Protein AF-A0A2D7LJA4-F1 (afdb_monomer_lite)

pLDDT: mean 86.1, std 17.51, range [38.75, 97.94]

Foldseek 3Di:
DPPPDDDDDDDDDPVVVVVVCVVCVVHPDDPVNVVVVLVVCCVPPPVSVCCVVPDPPPPPPPPPD

Secondary structure (DSSP, 8-state):
-------------HHHHHHHHHHHTTSS--HHHHHHHHHHHHHH-HHHHHHHHH-----------

Structure (mmCIF, N/CA/C/O backbone):
data_AF-A0A2D7LJA4-F1
#
_entry.id   AF-A0A2D7LJA4-F1
#
loop_
_atom_site.group_PDB
_atom_site.id
_atom_site.type_symbol
_atom_site.label_atom_id
_atom_site.label_alt_id
_atom_site.label_comp_id
_atom_site.label_asym_id
_atom_site.label_entity_id
_atom_si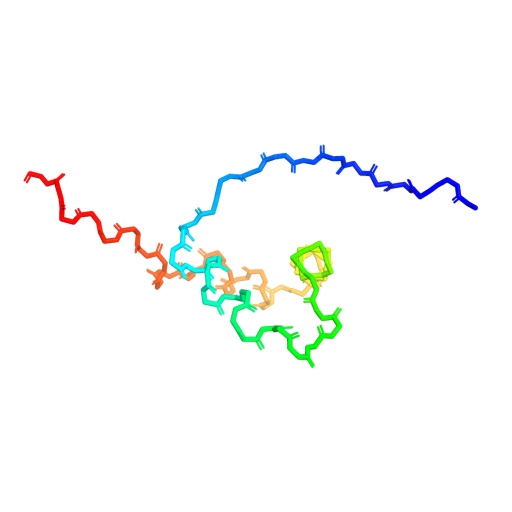te.label_seq_id
_atom_site.pdbx_PDB_ins_code
_atom_site.Cartn_x
_atom_site.Cartn_y
_atom_site.Cartn_z
_atom_site.occupancy
_atom_site.B_iso_or_equiv
_atom_site.auth_seq_id
_atom_site.auth_comp_id
_atom_site.auth_asym_id
_atom_site.auth_atom_id
_atom_site.pdbx_PDB_model_num
ATOM 1 N N . MET A 1 1 ? -11.397 -18.434 -14.414 1.00 45.22 1 MET A N 1
ATOM 2 C CA . MET A 1 1 ? -12.216 -17.644 -13.470 1.00 45.22 1 MET A CA 1
ATOM 3 C C . MET A 1 1 ? -12.193 -16.219 -13.993 1.00 45.22 1 MET A C 1
ATOM 5 O O . MET A 1 1 ? -11.100 -15.738 -14.241 1.00 45.22 1 MET A O 1
ATOM 9 N N . LYS A 1 2 ? -13.332 -15.583 -14.296 1.00 48.00 2 LYS A N 1
ATOM 10 C CA . LYS A 1 2 ? -13.308 -14.141 -14.594 1.00 48.00 2 LYS A CA 1
ATOM 11 C C . LYS A 1 2 ? -12.886 -13.455 -13.301 1.00 48.00 2 LYS A C 1
ATOM 13 O O . LYS A 1 2 ? -13.591 -13.583 -12.305 1.00 48.00 2 LYS A O 1
ATOM 18 N N . ASP A 1 3 ? -11.711 -12.842 -13.304 1.00 61.97 3 ASP A N 1
ATOM 19 C CA . ASP A 1 3 ? -11.165 -12.183 -12.127 1.00 61.97 3 ASP A CA 1
ATOM 20 C C . ASP A 1 3 ? -12.150 -11.103 -11.665 1.00 61.97 3 ASP A C 1
ATOM 22 O O . ASP A 1 3 ? -12.467 -10.182 -12.418 1.00 61.97 3 ASP A O 1
ATOM 26 N N . ASN A 1 4 ? -12.673 -11.235 -10.442 1.00 84.69 4 ASN A N 1
ATOM 27 C CA . ASN A 1 4 ? -13.583 -10.272 -9.814 1.00 84.69 4 ASN A CA 1
ATOM 28 C C . ASN A 1 4 ? -12.818 -8.989 -9.431 1.00 84.69 4 ASN A C 1
ATOM 30 O O . ASN A 1 4 ? -12.702 -8.641 -8.257 1.00 84.69 4 ASN A O 1
ATOM 34 N N . ILE A 1 5 ? -12.238 -8.306 -10.419 1.00 88.44 5 ILE A N 1
ATOM 35 C CA . ILE A 1 5 ? -11.440 -7.092 -10.249 1.00 88.44 5 ILE A CA 1
ATOM 36 C C . ILE A 1 5 ? -12.259 -5.899 -10.737 1.00 88.44 5 ILE A C 1
ATOM 38 O O . ILE A 1 5 ? -12.803 -5.901 -11.841 1.00 88.44 5 ILE A O 1
ATOM 42 N N . LYS A 1 6 ? -12.306 -4.845 -9.919 1.00 91.19 6 LYS A N 1
ATOM 43 C CA . LYS A 1 6 ? -12.895 -3.554 -10.279 1.00 91.19 6 LYS A CA 1
ATOM 44 C C . LYS A 1 6 ? -11.793 -2.534 -10.550 1.00 91.19 6 LYS A C 1
ATOM 46 O O . LYS A 1 6 ? -10.982 -2.251 -9.670 1.00 91.19 6 LYS A O 1
ATOM 51 N N . LEU A 1 7 ? -11.800 -1.935 -11.742 1.00 92.31 7 LEU A N 1
ATOM 52 C CA . LEU A 1 7 ? -10.919 -0.812 -12.056 1.00 92.31 7 LEU A CA 1
ATOM 53 C C . LEU A 1 7 ? -11.353 0.417 -11.247 1.00 92.31 7 LEU A C 1
ATOM 55 O O . LEU A 1 7 ? -12.500 0.853 -11.335 1.00 92.31 7 LEU A O 1
ATOM 59 N N . THR A 1 8 ? -10.433 0.961 -10.454 1.00 91.44 8 THR A N 1
ATOM 60 C CA . THR A 1 8 ? -10.658 2.148 -9.622 1.00 91.44 8 THR A CA 1
ATOM 61 C C . THR A 1 8 ? -9.527 3.138 -9.858 1.00 91.44 8 THR A C 1
ATOM 63 O O . THR A 1 8 ? -8.359 2.757 -9.823 1.00 91.44 8 THR A O 1
ATOM 66 N N . SER A 1 9 ? -9.869 4.405 -10.085 1.00 92.50 9 SER A N 1
ATOM 67 C CA . SER A 1 9 ? -8.896 5.471 -10.327 1.00 92.50 9 SER A CA 1
ATOM 68 C C . SER A 1 9 ? -8.726 6.328 -9.079 1.00 92.50 9 SER A C 1
ATOM 70 O O . SER A 1 9 ? -9.696 6.885 -8.571 1.00 92.50 9 SER A O 1
ATOM 72 N N . VAL A 1 10 ? -7.487 6.472 -8.613 1.00 92.69 10 VAL A N 1
ATOM 73 C CA . VAL A 1 10 ? -7.112 7.369 -7.511 1.00 92.69 10 VAL A CA 1
ATOM 74 C C . VAL A 1 10 ? -5.866 8.163 -7.891 1.00 92.69 10 VAL A C 1
ATOM 76 O O . VAL A 1 10 ? -5.046 7.703 -8.687 1.00 92.69 10 VAL A O 1
ATOM 79 N N . LYS A 1 11 ? -5.711 9.363 -7.328 1.00 92.75 11 LYS A N 1
ATOM 80 C CA . LYS A 1 11 ? -4.486 10.159 -7.473 1.00 92.75 11 LYS A CA 1
ATOM 81 C C . LYS A 1 11 ? -3.548 9.861 -6.306 1.00 92.75 11 LYS A C 1
ATOM 83 O O . LYS A 1 11 ? -3.985 9.825 -5.161 1.00 92.75 11 LYS A O 1
ATOM 88 N N . LEU A 1 12 ? -2.263 9.676 -6.602 1.00 91.25 12 LEU A N 1
ATOM 89 C CA . LEU A 1 12 ? -1.212 9.457 -5.607 1.00 91.25 12 LEU A CA 1
ATOM 90 C C . LEU A 1 12 ? -0.248 10.643 -5.578 1.00 91.25 12 LEU A C 1
ATOM 92 O O . LEU A 1 12 ? -0.045 11.316 -6.590 1.00 91.25 12 LEU A O 1
ATOM 96 N N . ILE A 1 13 ? 0.399 10.858 -4.432 1.00 92.38 13 ILE A N 1
ATOM 97 C CA . ILE A 1 13 ? 1.519 11.798 -4.329 1.00 92.38 13 ILE A CA 1
ATOM 98 C C . ILE A 1 13 ? 2.629 11.310 -5.266 1.00 92.38 13 ILE A C 1
ATOM 100 O O . ILE A 1 13 ? 3.152 10.206 -5.097 1.00 92.38 13 ILE A O 1
ATOM 104 N N . LYS A 1 14 ? 3.003 12.138 -6.249 1.00 91.56 14 LYS A N 1
ATOM 105 C CA . LYS A 1 14 ? 3.938 11.754 -7.318 1.00 91.56 14 LYS A CA 1
ATOM 106 C C . LYS A 1 14 ? 5.263 11.213 -6.773 1.00 91.56 14 LYS A C 1
ATOM 108 O O . LYS A 1 14 ? 5.690 10.142 -7.187 1.00 91.56 14 LYS A O 1
ATOM 113 N N . GLY A 1 15 ? 5.869 11.905 -5.805 1.00 92.50 15 GLY A N 1
ATOM 114 C CA . GLY A 1 15 ? 7.138 11.481 -5.202 1.00 92.50 15 GLY A CA 1
ATOM 115 C C . GLY A 1 15 ? 7.053 10.125 -4.492 1.00 92.50 15 GLY A C 1
ATOM 116 O O . GLY A 1 15 ? 7.973 9.317 -4.597 1.00 92.50 15 GLY A O 1
ATOM 117 N N . LEU A 1 16 ? 5.924 9.833 -3.837 1.00 92.00 16 LEU A N 1
ATOM 118 C CA . LEU A 1 16 ? 5.696 8.538 -3.192 1.00 92.00 16 LEU A CA 1
ATOM 119 C C . LEU A 1 16 ? 5.594 7.418 -4.234 1.00 92.00 16 LEU A C 1
ATOM 121 O O . LEU A 1 16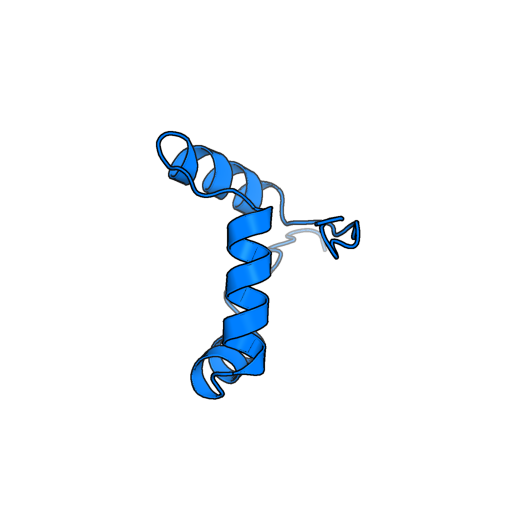 ? 6.218 6.371 -4.072 1.00 92.00 16 LEU A O 1
ATOM 125 N N . TYR A 1 17 ? 4.846 7.654 -5.314 1.00 93.88 17 TYR A N 1
ATOM 126 C CA . TYR A 1 17 ? 4.696 6.685 -6.397 1.00 93.88 17 TYR A CA 1
ATOM 127 C C . TYR A 1 17 ? 6.009 6.447 -7.158 1.00 93.88 17 TYR A C 1
ATOM 129 O O . TYR A 1 17 ? 6.353 5.305 -7.459 1.00 93.88 17 TYR A O 1
ATOM 137 N N . ASP A 1 18 ? 6.773 7.504 -7.435 1.00 95.19 18 ASP A N 1
ATOM 138 C CA . ASP A 1 18 ? 8.076 7.387 -8.090 1.00 95.19 18 ASP A CA 1
ATOM 139 C C . ASP A 1 18 ? 9.072 6.606 -7.218 1.00 95.19 18 ASP A C 1
ATOM 141 O O . ASP A 1 18 ? 9.711 5.676 -7.709 1.00 95.19 18 ASP A O 1
ATOM 145 N N . ASN A 1 19 ? 9.132 6.894 -5.913 1.00 94.50 19 ASN A N 1
ATOM 146 C CA . ASN A 1 19 ? 9.958 6.138 -4.968 1.00 94.50 19 ASN A CA 1
ATOM 147 C C . ASN A 1 19 ? 9.519 4.667 -4.863 1.00 94.50 19 ASN A C 1
ATOM 149 O O . ASN A 1 19 ? 10.366 3.776 -4.827 1.00 94.50 19 ASN A O 1
ATOM 153 N N . PHE A 1 20 ? 8.208 4.396 -4.855 1.00 95.12 20 PHE A N 1
ATOM 154 C CA . PHE A 1 20 ? 7.683 3.030 -4.888 1.00 95.12 20 PHE A CA 1
ATOM 155 C C . PHE A 1 20 ? 8.202 2.269 -6.113 1.00 95.12 20 PHE A C 1
ATOM 157 O O . PHE A 1 20 ? 8.802 1.213 -5.937 1.00 95.12 20 PHE 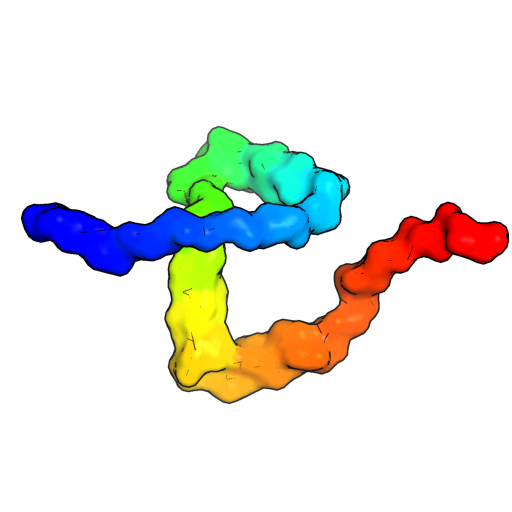A O 1
ATOM 164 N N . LYS A 1 21 ? 8.070 2.835 -7.323 1.00 94.81 21 LYS A N 1
ATOM 165 C CA . LYS A 1 21 ? 8.562 2.202 -8.562 1.00 94.81 21 LYS A CA 1
ATOM 166 C C . LYS A 1 21 ? 10.052 1.870 -8.499 1.00 94.81 21 LYS A C 1
ATOM 168 O O . LYS A 1 21 ? 10.442 0.779 -8.896 1.00 94.81 21 LYS A O 1
ATOM 173 N N . VAL A 1 22 ? 10.878 2.795 -8.002 1.00 96.38 22 VAL A N 1
ATOM 174 C CA . VAL A 1 22 ? 12.329 2.571 -7.876 1.00 96.38 22 VAL A CA 1
ATOM 175 C C . VAL A 1 22 ? 12.617 1.435 -6.895 1.00 96.38 22 VAL A C 1
ATOM 177 O O . VAL A 1 22 ? 13.422 0.558 -7.193 1.00 96.38 22 VAL A O 1
ATOM 180 N N . LYS A 1 23 ? 11.941 1.409 -5.741 1.00 95.12 23 LYS A N 1
ATOM 181 C CA . LYS A 1 23 ? 12.161 0.379 -4.715 1.00 95.12 23 LYS A CA 1
ATOM 182 C C . LYS A 1 23 ? 11.663 -1.004 -5.121 1.00 95.12 23 LYS A C 1
ATOM 184 O O . LYS A 1 23 ? 12.202 -1.993 -4.632 1.00 95.12 23 LYS A O 1
ATOM 189 N N . THR A 1 24 ? 10.650 -1.085 -5.979 1.00 95.50 24 THR A N 1
ATOM 190 C CA . THR A 1 24 ? 10.064 -2.362 -6.400 1.00 95.50 24 THR A CA 1
ATOM 191 C C . THR A 1 24 ? 10.526 -2.833 -7.774 1.00 95.50 24 THR A C 1
ATOM 193 O O . THR A 1 24 ? 10.086 -3.898 -8.194 1.00 95.50 24 THR A O 1
ATOM 196 N N . VAL A 1 25 ? 11.436 -2.112 -8.445 1.00 92.56 25 VAL A N 1
ATOM 197 C CA . VAL A 1 25 ? 11.888 -2.410 -9.820 1.00 92.56 25 VAL A CA 1
ATOM 198 C C . VAL A 1 25 ? 12.428 -3.834 -9.998 1.00 92.56 25 VAL A C 1
ATOM 200 O O . VAL A 1 25 ? 12.204 -4.446 -11.034 1.00 92.56 25 VAL A O 1
ATOM 203 N N . ASN A 1 26 ? 13.073 -4.383 -8.966 1.00 92.81 26 ASN A N 1
ATOM 204 C CA . ASN A 1 26 ? 13.631 -5.740 -8.965 1.00 92.81 26 ASN A CA 1
ATOM 205 C C . ASN A 1 26 ? 12.762 -6.733 -8.172 1.00 92.81 26 ASN A C 1
ATOM 207 O O . ASN A 1 26 ? 13.258 -7.748 -7.689 1.00 92.81 26 ASN A O 1
ATOM 211 N N . SER A 1 27 ? 11.483 -6.416 -7.959 1.00 94.00 27 SER A N 1
ATOM 212 C CA . SER A 1 27 ? 10.566 -7.234 -7.169 1.00 94.00 27 SER A CA 1
ATOM 213 C C . SER A 1 27 ? 9.283 -7.526 -7.936 1.00 94.00 27 SER A C 1
ATOM 215 O O . SER A 1 27 ? 8.809 -6.712 -8.720 1.00 94.00 27 SER A O 1
ATOM 217 N N . GLU A 1 28 ? 8.628 -8.625 -7.580 1.00 93.94 28 GLU A N 1
ATOM 218 C CA . GLU A 1 28 ? 7.295 -8.971 -8.083 1.00 93.94 28 GLU A CA 1
ATOM 219 C C . GLU A 1 28 ? 6.169 -8.074 -7.525 1.00 93.94 28 GLU A C 1
ATOM 221 O O . GLU A 1 28 ? 4.983 -8.337 -7.759 1.00 93.94 28 GLU A O 1
ATOM 226 N N . MET A 1 29 ? 6.496 -7.047 -6.732 1.00 96.12 29 MET A N 1
ATOM 227 C CA . MET A 1 29 ? 5.515 -6.171 -6.100 1.00 96.12 29 MET A CA 1
ATOM 228 C C . MET A 1 29 ? 5.020 -5.098 -7.074 1.00 96.12 29 MET A C 1
ATOM 230 O O . MET A 1 29 ? 5.766 -4.218 -7.497 1.00 96.12 29 MET A O 1
ATOM 234 N N . SER A 1 30 ? 3.718 -5.121 -7.355 1.00 94.50 30 SER A N 1
ATOM 235 C CA . SER A 1 30 ? 3.022 -4.079 -8.112 1.00 94.50 30 SER A CA 1
ATOM 236 C C . SER A 1 30 ? 2.139 -3.232 -7.200 1.00 94.50 30 SER A C 1
ATOM 238 O O . SER A 1 30 ? 1.780 -3.654 -6.098 1.00 94.50 30 SER A O 1
ATOM 240 N N . LEU A 1 31 ? 1.735 -2.048 -7.673 1.00 94.19 31 LEU A N 1
ATOM 241 C CA . LEU A 1 31 ? 0.801 -1.198 -6.932 1.00 94.19 31 LEU A CA 1
ATOM 242 C C . LEU A 1 31 ? -0.520 -1.931 -6.667 1.00 94.19 31 LEU A C 1
ATOM 244 O O . LEU A 1 31 ? -1.029 -1.885 -5.557 1.00 94.19 31 LEU A O 1
ATOM 248 N N . GLN A 1 32 ? -1.025 -2.685 -7.645 1.00 93.81 32 GLN A N 1
ATOM 249 C CA . GLN A 1 32 ? -2.243 -3.480 -7.485 1.00 93.81 32 GLN A CA 1
ATOM 250 C C . GLN A 1 32 ? -2.100 -4.551 -6.393 1.00 93.81 32 GLN A C 1
ATOM 252 O O . GLN A 1 32 ? -2.993 -4.693 -5.558 1.00 93.81 32 GLN A O 1
ATOM 257 N N . LYS A 1 33 ? -0.969 -5.276 -6.351 1.00 95.19 33 LYS A N 1
ATOM 258 C CA . LYS A 1 33 ? -0.695 -6.258 -5.286 1.00 95.19 33 LYS A CA 1
ATOM 259 C C . LYS A 1 33 ? -0.626 -5.576 -3.917 1.00 95.19 33 LYS A C 1
ATOM 261 O O . LYS A 1 33 ? -1.207 -6.092 -2.965 1.00 95.19 33 LYS A O 1
ATOM 266 N N . LEU A 1 34 ? 0.044 -4.424 -3.824 1.00 96.19 34 LEU A N 1
ATOM 267 C CA . LEU A 1 34 ? 0.137 -3.652 -2.585 1.00 96.19 34 LEU A CA 1
ATOM 268 C C . LEU A 1 34 ? -1.241 -3.171 -2.119 1.00 96.19 34 LEU A C 1
ATOM 270 O O . LEU A 1 34 ? -1.589 -3.390 -0.965 1.00 96.19 34 LEU A O 1
ATOM 274 N N . THR A 1 35 ? -2.030 -2.559 -3.004 1.00 95.50 35 THR A N 1
ATOM 275 C CA . THR A 1 35 ? -3.364 -2.043 -2.679 1.00 95.50 35 THR A CA 1
ATOM 276 C C . THR A 1 35 ? -4.291 -3.159 -2.215 1.00 95.50 35 THR A C 1
ATOM 278 O O . THR A 1 35 ? -4.914 -3.013 -1.171 1.00 95.50 35 THR A O 1
ATOM 281 N N . ASN A 1 36 ? -4.336 -4.295 -2.917 1.00 95.88 36 ASN A N 1
ATOM 282 C CA . ASN A 1 36 ? -5.187 -5.418 -2.516 1.00 95.88 36 ASN A CA 1
ATOM 283 C C . ASN A 1 36 ? -4.796 -5.971 -1.137 1.00 95.88 36 ASN A C 1
ATOM 285 O O . ASN A 1 36 ? -5.665 -6.178 -0.297 1.00 95.88 36 ASN A O 1
ATOM 289 N N . ARG A 1 37 ? -3.493 -6.162 -0.880 1.00 96.62 37 ARG A N 1
ATOM 290 C CA . ARG A 1 37 ? -2.998 -6.649 0.420 1.00 96.62 37 ARG A CA 1
ATOM 291 C C . ARG A 1 37 ? -3.247 -5.646 1.543 1.00 96.62 37 ARG A C 1
ATOM 293 O O . ARG A 1 37 ? -3.633 -6.037 2.633 1.00 96.62 37 ARG A O 1
ATOM 300 N N . ALA A 1 38 ? -3.034 -4.359 1.282 1.00 96.31 38 ALA A N 1
ATOM 301 C CA . ALA A 1 38 ? -3.277 -3.314 2.267 1.00 96.31 38 ALA A CA 1
ATOM 302 C C . ALA A 1 38 ? -4.768 -3.186 2.603 1.00 96.31 38 ALA A C 1
ATOM 304 O O . ALA A 1 38 ? -5.095 -2.986 3.766 1.00 96.31 38 ALA A O 1
ATOM 305 N N . LEU A 1 39 ? -5.661 -3.325 1.615 1.00 96.62 39 LEU A N 1
ATOM 306 C CA . LEU A 1 39 ? -7.109 -3.352 1.844 1.00 96.62 39 LEU A CA 1
ATOM 307 C C . LEU A 1 39 ? -7.518 -4.548 2.706 1.00 96.62 39 LEU A C 1
ATOM 309 O O . LEU A 1 39 ? -8.278 -4.370 3.651 1.00 96.62 39 LEU A O 1
ATOM 313 N N . ASP A 1 40 ? -6.990 -5.736 2.414 1.00 97.56 40 ASP A N 1
ATOM 314 C CA . ASP A 1 40 ? -7.252 -6.942 3.205 1.00 97.56 40 ASP A CA 1
ATOM 315 C C . ASP A 1 40 ? -6.806 -6.766 4.667 1.00 97.56 40 ASP A C 1
ATOM 317 O O . ASP A 1 40 ? -7.618 -6.885 5.585 1.00 97.56 40 ASP A O 1
ATOM 321 N N . LEU A 1 41 ? -5.557 -6.333 4.884 1.00 97.94 41 LEU A N 1
ATOM 322 C CA . LEU A 1 41 ? -5.027 -6.038 6.221 1.00 97.94 41 LEU A CA 1
ATOM 323 C C . LEU A 1 41 ? -5.827 -4.943 6.937 1.00 97.94 41 LEU A C 1
ATOM 325 O O . LEU A 1 41 ? -6.101 -5.056 8.125 1.00 97.94 41 LEU A O 1
ATOM 329 N N . TYR A 1 42 ? -6.242 -3.891 6.231 1.00 97.69 42 TYR A N 1
ATOM 330 C CA . TYR A 1 42 ? -7.051 -2.815 6.810 1.00 97.69 42 TYR A CA 1
ATOM 331 C C . TYR A 1 42 ? -8.428 -3.304 7.281 1.00 97.69 42 TYR A C 1
ATOM 333 O O . TYR A 1 42 ? -8.958 -2.815 8.284 1.00 97.69 42 TYR A O 1
ATOM 341 N N . LEU A 1 43 ? -9.020 -4.282 6.592 1.00 97.50 43 LEU A N 1
ATOM 342 C CA . LEU A 1 43 ? -10.308 -4.864 6.969 1.00 97.50 43 LEU A CA 1
ATOM 343 C C . LEU A 1 43 ? -10.187 -5.883 8.110 1.00 97.50 43 LEU A C 1
ATOM 345 O O . LEU A 1 43 ? -11.098 -5.953 8.935 1.00 97.50 43 LEU A O 1
ATOM 349 N N . GLN A 1 44 ? -9.082 -6.627 8.178 1.00 97.56 44 GLN A N 1
ATOM 350 C CA . GLN A 1 44 ? -8.909 -7.732 9.126 1.00 97.56 44 GLN A CA 1
ATOM 351 C C . GLN A 1 44 ? -8.158 -7.353 10.411 1.00 97.56 44 GLN A C 1
ATOM 353 O O . GLN A 1 44 ? -8.451 -7.905 11.470 1.00 97.56 44 GLN A O 1
ATOM 358 N N . GLU A 1 45 ? -7.209 -6.417 10.348 1.00 97.81 45 GLU A N 1
ATOM 359 C CA . GLU A 1 45 ? -6.313 -6.098 11.461 1.00 97.81 45 GLU A CA 1
ATOM 360 C C . GLU A 1 45 ? -6.571 -4.693 12.024 1.00 97.81 45 GLU A C 1
ATOM 362 O O . GLU A 1 45 ? -6.191 -3.677 11.438 1.00 97.81 45 GLU A O 1
ATOM 367 N N . GLU A 1 46 ? -7.159 -4.632 13.222 1.00 97.31 46 GLU A N 1
ATOM 368 C CA . GLU A 1 46 ? -7.491 -3.376 13.912 1.00 97.31 46 GLU A CA 1
ATOM 369 C C . GLU A 1 46 ? -6.264 -2.475 14.121 1.00 97.31 46 GLU A C 1
ATOM 371 O O . GLU A 1 46 ? -6.287 -1.299 13.773 1.00 97.31 46 GLU A O 1
ATOM 376 N N . LYS A 1 47 ? -5.133 -3.038 14.566 1.00 96.62 47 LYS A N 1
ATOM 377 C CA . LYS A 1 47 ? -3.889 -2.270 14.764 1.00 96.62 47 LYS A CA 1
ATOM 378 C C . LYS A 1 47 ? -3.352 -1.663 13.468 1.00 96.62 47 LYS A C 1
ATOM 380 O O . LYS A 1 47 ? -2.774 -0.576 13.478 1.00 96.62 47 LYS A O 1
ATOM 385 N N . PHE A 1 48 ? -3.496 -2.372 12.346 1.00 96.31 48 PHE A N 1
ATOM 386 C CA . PHE A 1 48 ? -3.079 -1.847 11.049 1.00 96.31 48 PHE A CA 1
ATOM 387 C C . PHE A 1 48 ? -4.011 -0.717 10.604 1.00 96.31 48 PHE A C 1
ATOM 389 O O . PHE A 1 48 ? -3.527 0.325 10.158 1.00 96.31 48 PHE A O 1
ATOM 396 N N . ARG A 1 49 ? -5.326 -0.884 10.795 1.00 96.88 49 ARG A N 1
ATOM 397 C CA . ARG A 1 49 ? -6.331 0.159 10.555 1.00 96.88 49 ARG A CA 1
ATOM 398 C C . ARG A 1 49 ? -6.029 1.431 11.342 1.00 96.88 49 ARG A C 1
ATOM 400 O O . ARG A 1 49 ? -5.866 2.486 10.731 1.00 96.88 49 ARG A O 1
ATOM 407 N N . GLU A 1 50 ? -5.850 1.318 12.656 1.00 96.62 50 GLU A N 1
ATOM 408 C CA . GLU A 1 50 ? -5.512 2.448 13.529 1.00 96.62 50 GLU A CA 1
ATOM 409 C C . GLU A 1 50 ? -4.231 3.154 13.074 1.00 96.62 50 GLU A C 1
ATOM 411 O O . GLU A 1 50 ? -4.175 4.384 13.002 1.00 96.62 50 GLU A O 1
ATOM 416 N N . LYS A 1 51 ? -3.194 2.391 12.703 1.00 95.00 51 LYS A N 1
ATOM 417 C CA . LYS A 1 51 ? -1.930 2.949 12.207 1.00 95.00 51 LYS A CA 1
ATOM 418 C C . LYS A 1 51 ? -2.112 3.763 10.925 1.00 95.00 51 LYS A C 1
ATOM 420 O O . LYS A 1 51 ? -1.452 4.789 10.765 1.00 95.00 51 LYS A O 1
ATOM 425 N N . ILE A 1 52 ? -2.954 3.303 10.000 1.00 93.25 52 ILE A N 1
ATOM 426 C CA . ILE A 1 52 ? -3.240 4.026 8.755 1.00 93.25 52 ILE A CA 1
ATOM 427 C C . ILE A 1 52 ? -4.046 5.298 9.042 1.00 93.25 52 ILE A C 1
ATOM 429 O O . ILE A 1 52 ? -3.679 6.359 8.539 1.00 93.25 52 ILE A O 1
ATOM 433 N N . GLU A 1 53 ? -5.080 5.219 9.881 1.00 92.50 53 GLU A N 1
ATOM 434 C CA . GLU A 1 53 ? -5.966 6.350 10.204 1.00 92.50 53 GLU A CA 1
ATOM 435 C C . GLU A 1 53 ? -5.275 7.453 11.015 1.00 92.50 53 GLU A C 1
ATOM 437 O O . GLU A 1 53 ? -5.585 8.634 10.862 1.00 92.50 53 GLU A O 1
ATOM 442 N N . THR A 1 54 ? -4.300 7.091 11.849 1.00 93.00 54 THR A N 1
ATOM 443 C CA . THR A 1 54 ? -3.564 8.041 12.701 1.00 93.00 54 THR A CA 1
ATOM 444 C C . THR A 1 54 ? -2.265 8.558 12.074 1.00 93.00 54 THR A C 1
ATOM 446 O O . THR A 1 54 ? -1.616 9.442 12.641 1.00 93.00 54 THR A O 1
ATOM 449 N N . SER A 1 55 ? -1.868 8.049 10.901 1.00 86.56 55 SER A N 1
ATOM 450 C CA . SER A 1 55 ? -0.629 8.446 10.224 1.00 86.56 55 SER A CA 1
ATOM 451 C C . SER A 1 55 ? -0.682 9.900 9.738 1.00 86.56 55 SER A C 1
ATOM 453 O O . SER A 1 55 ? -1.429 10.242 8.826 1.00 86.56 55 SER A O 1
ATOM 455 N N . LYS A 1 56 ? 0.178 10.760 10.299 1.00 81.50 56 LYS A N 1
ATOM 456 C CA . LYS A 1 56 ? 0.300 12.187 9.921 1.00 81.50 56 LYS A CA 1
ATOM 457 C C . LYS A 1 56 ? 1.482 12.489 8.995 1.00 81.50 56 LYS A C 1
ATOM 459 O O . LYS A 1 56 ? 1.663 13.622 8.5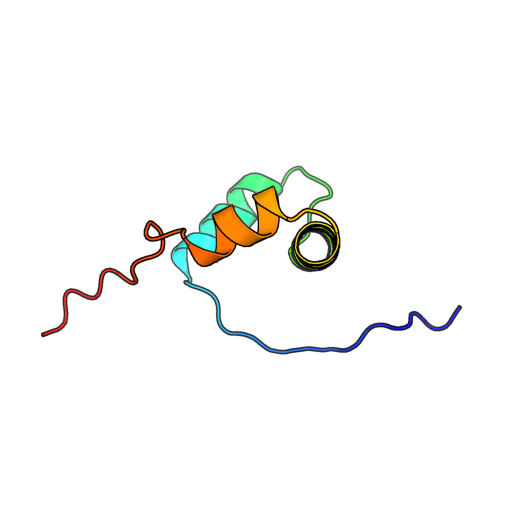60 1.00 81.50 56 LYS 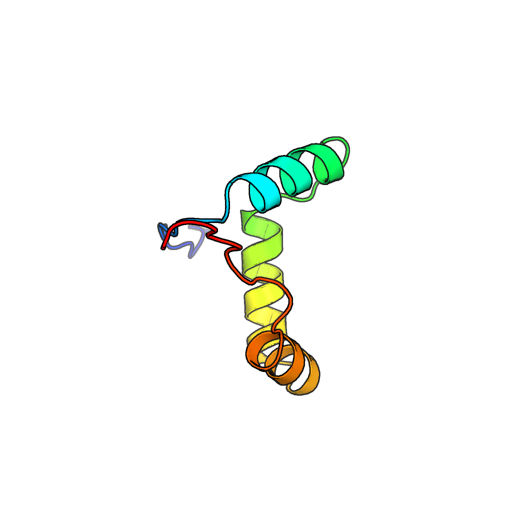A O 1
ATOM 464 N N . ASN A 1 57 ? 2.294 11.479 8.686 1.00 72.69 57 ASN A N 1
ATOM 465 C CA . ASN A 1 57 ? 3.585 11.660 8.012 1.00 72.69 57 ASN A CA 1
ATOM 466 C C . ASN A 1 57 ? 3.458 11.934 6.506 1.00 72.69 57 ASN A C 1
ATOM 468 O O . ASN A 1 57 ? 4.422 12.350 5.871 1.00 72.69 57 ASN A O 1
ATOM 472 N N . LEU A 1 58 ? 2.273 11.713 5.932 1.00 69.38 58 LEU A N 1
ATOM 473 C CA . LEU A 1 58 ? 1.950 12.020 4.539 1.00 69.38 58 LEU A CA 1
ATOM 474 C C . LEU A 1 58 ? 1.230 13.372 4.455 1.00 69.38 58 LEU A C 1
ATOM 476 O O . LEU A 1 58 ? 0.159 13.494 3.869 1.00 69.38 58 LEU A O 1
ATOM 480 N N . SER A 1 59 ? 1.819 14.396 5.069 1.00 53.50 59 SER A N 1
ATOM 481 C CA . SER A 1 59 ? 1.461 15.777 4.765 1.00 53.50 59 SER A CA 1
ATOM 482 C C . SER A 1 59 ? 1.892 16.062 3.326 1.00 53.50 59 SER A C 1
ATOM 484 O O . SER A 1 59 ? 3.061 15.884 2.971 1.00 53.50 59 SER A O 1
ATOM 486 N N . ILE A 1 60 ? 0.954 16.495 2.480 1.00 54.78 60 ILE A N 1
ATOM 487 C CA . ILE A 1 60 ? 1.315 17.225 1.267 1.00 54.78 60 ILE A CA 1
ATOM 488 C C . ILE A 1 60 ? 1.983 18.496 1.789 1.00 54.78 60 ILE A C 1
ATOM 490 O O . ILE A 1 60 ? 1.288 19.436 2.162 1.00 54.78 60 ILE A O 1
ATOM 494 N N . SER A 1 61 ? 3.314 18.512 1.891 1.00 43.59 61 SER A N 1
ATOM 495 C CA . SER A 1 61 ? 4.045 19.750 2.148 1.00 43.59 61 SER A CA 1
ATOM 496 C C . SER A 1 61 ? 3.865 20.639 0.920 1.00 43.59 61 SER A C 1
ATOM 498 O O . SER A 1 61 ? 4.644 20.605 -0.029 1.00 43.59 61 SER A O 1
ATOM 500 N N . GLY A 1 62 ? 2.742 21.346 0.903 1.00 40.06 62 GLY A N 1
ATOM 501 C CA . GLY A 1 62 ? 2.490 22.497 0.073 1.00 40.06 62 GLY A CA 1
ATOM 502 C C . GLY A 1 62 ? 2.875 23.716 0.886 1.00 40.06 62 GLY A C 1
ATOM 503 O O . GLY A 1 62 ? 2.023 24.367 1.479 1.00 40.06 62 GLY A O 1
ATOM 504 N N . SER A 1 63 ? 4.163 24.044 0.875 1.00 46.56 63 SE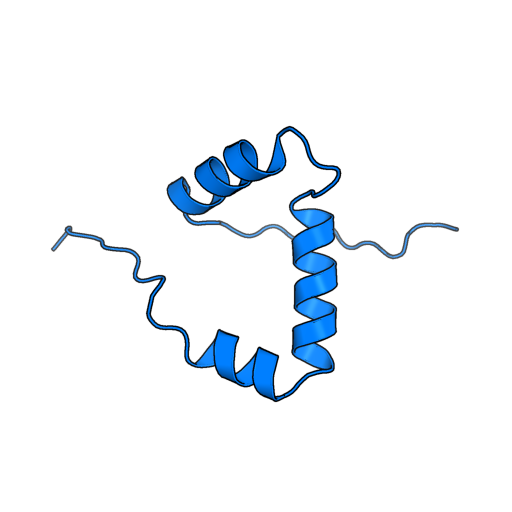R A N 1
ATOM 505 C CA . SER A 1 63 ? 4.543 25.436 0.670 1.00 46.56 63 SER A CA 1
ATOM 506 C C . SER A 1 63 ? 3.843 25.906 -0.611 1.00 46.56 63 SER A C 1
ATOM 508 O O . SER A 1 63 ? 4.291 25.582 -1.707 1.00 46.56 63 SER A O 1
ATOM 510 N N . ASN A 1 64 ? 2.668 26.506 -0.434 1.00 39.88 64 ASN A N 1
ATOM 511 C CA . ASN A 1 64 ? 1.941 27.397 -1.338 1.00 39.88 64 ASN A CA 1
ATOM 512 C C . ASN A 1 64 ? 0.761 27.962 -0.523 1.00 39.88 64 ASN A C 1
ATOM 514 O O . ASN A 1 64 ? -0.389 27.563 -0.705 1.00 39.88 64 ASN A O 1
ATOM 518 N N . PHE A 1 65 ? 1.097 28.829 0.432 1.00 38.75 65 PHE A N 1
ATOM 519 C CA . PHE A 1 65 ? 0.265 29.971 0.809 1.00 38.75 65 PHE A CA 1
ATOM 520 C C . PHE A 1 65 ? 0.914 31.210 0.200 1.00 38.75 65 PHE A C 1
ATOM 522 O O . PHE A 1 65 ? 2.168 31.218 0.147 1.00 38.75 65 PHE A O 1
#

Radius of gyration: 14.69 Å; chains: 1; bounding box: 27×48×29 Å

Sequence (65 aa):
MKDNIKLTSVKLIKGLYDNFKVKTVNSEMSLQKLTNRALDLYLQEEKFREKIETSKNLSISGSNF